Protein AF-U6DSC5-F1 (afdb_monomer_lite)

Seco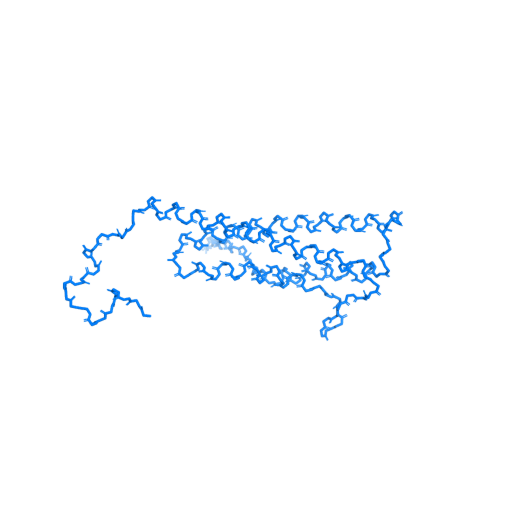ndary structure (DSSP, 8-state):
--SSS-TTS-GGG-GGGSPPSS-HHHHHHHHHHHHHHHHHHHHHHHHHHHHHHHHHHT-SSPPPB-TTS-B--SHHHHHHHHHHHHHHHHTTT-HHHHHHHHHHHHHHHHHHHHHHHHHHHHHHHHHHHT-S--TTHHHHHHHHHHHHHHHHHHS------PPP---PPPP-

pLDDT: mean 80.52, std 15.71, range [39.16, 97.0]

Sequence (172 aa):
PEMMGSLELGPEADVSQLEPLLTLENIEQLEATFVAQTQANVTQWLQRALDGEVAEWNREQKPGTDSSGFYHSPMPAIVLQILEENIRVTSLVSESLQQRVHGMALSELATFLRSFSDALIRFSRDHISGEATAPHYVPYLLATLNHQSALRYQTPRTEPLSEPVRYGPSPH

Radius of gyration: 24.61 Å; chains: 1; bounding box: 65×68×56 Å

Organism: Neovison vison (NCBI:txid452646)

Structure (mmCIF, N/CA/C/O backbone):
data_AF-U6DSC5-F1
#
_entry.id   AF-U6DSC5-F1
#
loop_
_atom_site.group_PDB
_atom_site.id
_atom_site.type_symbol
_atom_site.label_atom_id
_atom_site.label_alt_id
_atom_site.label_comp_id
_atom_site.label_asym_id
_atom_site.label_entity_id
_atom_site.label_seq_id
_atom_site.pdbx_PDB_ins_code
_atom_site.Cartn_x
_atom_site.Cartn_y
_atom_site.Cartn_z
_atom_site.occupancy
_atom_site.B_iso_or_equiv
_atom_site.auth_seq_id
_atom_site.auth_comp_id
_atom_site.auth_asym_id
_atom_site.auth_atom_id
_atom_site.pdbx_PDB_model_num
ATOM 1 N N . PRO A 1 1 ? -30.734 -8.664 12.370 1.00 48.06 1 PRO A N 1
ATOM 2 C CA . PRO A 1 1 ? -31.615 -8.563 13.555 1.00 48.06 1 PRO A CA 1
ATOM 3 C C . PRO A 1 1 ? -30.807 -8.803 14.836 1.00 48.06 1 PRO A C 1
ATOM 5 O O . PRO A 1 1 ? -30.165 -9.842 14.957 1.00 48.06 1 PRO A O 1
ATOM 8 N N . GLU A 1 2 ? -30.788 -7.835 15.751 1.00 60.31 2 GLU A N 1
ATOM 9 C CA . GLU A 1 2 ? -30.221 -8.020 17.092 1.00 60.31 2 GLU A CA 1
ATOM 10 C C . GLU A 1 2 ? -31.151 -8.921 17.916 1.00 60.31 2 GLU A C 1
ATOM 12 O O . GLU A 1 2 ? -32.338 -8.630 18.047 1.00 60.31 2 GLU A O 1
ATOM 17 N N . MET A 1 3 ? -30.633 -10.038 18.442 1.00 67.38 3 MET A N 1
ATOM 18 C CA . MET A 1 3 ? -31.452 -11.038 19.147 1.00 67.38 3 MET A CA 1
ATOM 19 C C . MET A 1 3 ? -31.963 -10.568 20.513 1.00 67.38 3 MET A C 1
ATOM 21 O O . MET A 1 3 ? -33.025 -11.018 20.916 1.00 67.38 3 MET A O 1
ATOM 25 N N . MET A 1 4 ? -31.241 -9.686 21.218 1.00 66.44 4 MET A N 1
ATOM 26 C CA . MET A 1 4 ? -31.598 -9.257 22.584 1.00 66.44 4 MET A CA 1
ATOM 27 C C . MET A 1 4 ? -32.357 -7.923 22.654 1.00 66.44 4 MET A C 1
ATOM 29 O O . MET A 1 4 ? -32.891 -7.594 23.701 1.00 66.44 4 MET A O 1
ATOM 33 N N . GLY A 1 5 ? -32.438 -7.168 21.555 1.00 60.00 5 GLY A N 1
ATOM 34 C CA . GLY A 1 5 ? -33.180 -5.899 21.468 1.00 60.00 5 GLY A CA 1
ATOM 35 C C . GLY A 1 5 ? -34.532 -6.024 20.759 1.00 60.00 5 GLY A C 1
ATOM 36 O O . GLY A 1 5 ? -35.116 -5.019 20.356 1.00 60.00 5 GLY A O 1
ATOM 37 N N . SER A 1 6 ? -35.006 -7.251 20.517 1.00 68.69 6 SER A N 1
ATOM 38 C CA . SER A 1 6 ? -36.234 -7.467 19.749 1.00 68.69 6 SER A CA 1
ATOM 39 C C . SER A 1 6 ? -37.476 -7.098 20.569 1.00 68.69 6 SER A C 1
ATOM 41 O O . SER A 1 6 ? -37.594 -7.482 21.729 1.00 68.69 6 SER A O 1
ATOM 43 N N . LEU A 1 7 ? -38.430 -6.402 19.940 1.00 62.78 7 LEU A N 1
ATOM 44 C CA . LEU A 1 7 ? -39.710 -5.988 20.542 1.00 62.78 7 LEU A CA 1
ATOM 45 C C . LEU A 1 7 ? -40.601 -7.167 20.984 1.00 62.78 7 LEU A C 1
ATOM 47 O O . LEU A 1 7 ? -41.600 -6.951 21.663 1.00 62.78 7 LEU A O 1
ATOM 51 N N . GLU A 1 8 ? -40.263 -8.396 20.583 1.00 70.38 8 GLU A N 1
ATOM 52 C CA . GLU A 1 8 ? -40.967 -9.625 20.972 1.00 70.38 8 GLU A CA 1
ATOM 53 C C . GLU A 1 8 ? -40.476 -10.203 22.309 1.00 70.38 8 GLU A C 1
ATOM 55 O O . GLU A 1 8 ? -41.078 -11.139 22.838 1.00 70.38 8 GLU A O 1
ATOM 60 N N . LEU A 1 9 ? -39.399 -9.654 22.878 1.00 65.56 9 LEU A N 1
ATOM 61 C CA . LEU A 1 9 ? -38.904 -10.053 24.189 1.00 65.56 9 LEU A CA 1
ATOM 62 C C . LEU A 1 9 ? -39.755 -9.419 25.296 1.00 65.56 9 LEU A C 1
ATOM 64 O O . LEU A 1 9 ? -40.004 -8.215 25.310 1.00 65.56 9 LEU A O 1
ATOM 68 N N . GLY A 1 10 ? -40.216 -10.252 26.230 1.00 65.62 10 GLY A N 1
ATOM 69 C CA . GLY A 1 10 ? -40.963 -9.802 27.404 1.00 65.62 10 GLY A CA 1
ATOM 70 C C . GLY A 1 10 ? -40.096 -9.001 28.391 1.00 65.62 10 GLY A C 1
ATOM 71 O O . GLY A 1 10 ? -38.870 -9.016 28.294 1.00 65.62 10 GLY A O 1
ATOM 72 N N . PRO A 1 11 ? -40.710 -8.353 29.398 1.00 64.12 11 PRO A N 1
ATOM 73 C CA . PRO A 1 11 ? -40.019 -7.493 30.371 1.00 64.12 11 PRO A CA 1
ATOM 74 C C . PRO A 1 11 ? -38.960 -8.212 31.231 1.00 64.12 11 PRO A C 1
ATOM 76 O O . PRO A 1 11 ? -38.170 -7.559 31.901 1.00 64.12 11 PRO A O 1
ATOM 79 N N . GLU A 1 12 ? -38.927 -9.547 31.215 1.00 65.44 12 GLU A N 1
ATOM 80 C CA . GLU A 1 12 ? -37.915 -10.377 31.888 1.00 65.44 12 GLU A CA 1
ATOM 81 C C . GLU A 1 12 ? -36.558 -10.391 31.160 1.00 65.44 12 GLU A C 1
ATOM 83 O O . GLU A 1 12 ? -35.547 -10.768 31.745 1.00 65.44 12 GLU A O 1
ATOM 88 N N . ALA A 1 13 ? -36.526 -9.962 29.896 1.00 60.00 13 ALA A N 1
ATOM 89 C CA . ALA A 1 13 ? -35.325 -9.817 29.076 1.00 60.00 13 ALA A CA 1
ATOM 90 C C . ALA A 1 13 ? -34.978 -8.332 28.861 1.00 60.00 13 ALA A C 1
ATOM 92 O O . ALA A 1 13 ? -34.558 -7.929 27.776 1.00 60.00 13 ALA A O 1
ATOM 93 N N . ASP A 1 14 ? -35.182 -7.506 29.893 1.00 65.31 14 ASP A N 1
ATOM 94 C CA . ASP A 1 14 ? -34.762 -6.106 29.884 1.00 65.31 14 ASP A CA 1
ATOM 95 C C . ASP A 1 14 ? -33.229 -6.013 29.850 1.00 65.31 14 ASP A C 1
ATOM 97 O O . ASP A 1 14 ? -32.534 -6.197 30.851 1.00 65.31 14 ASP A O 1
ATOM 101 N N . VAL A 1 15 ? -32.704 -5.707 28.665 1.00 62.03 15 VAL A N 1
ATOM 102 C CA . VAL A 1 15 ? -31.269 -5.573 28.381 1.00 62.03 15 VAL A CA 1
ATOM 103 C C . VAL A 1 15 ? -30.597 -4.502 29.247 1.00 62.03 15 VAL A C 1
ATOM 105 O O . VAL A 1 15 ? -29.390 -4.560 29.456 1.00 62.03 15 VAL A O 1
ATOM 108 N N . SER A 1 16 ? -31.374 -3.558 29.790 1.00 65.81 16 SER A N 1
ATOM 109 C CA . SER A 1 16 ? -30.908 -2.488 30.683 1.00 65.81 16 SER A CA 1
ATOM 110 C C . SER A 1 16 ? -30.439 -2.998 32.052 1.00 65.81 16 SER A C 1
ATOM 112 O O . SER A 1 16 ? -29.712 -2.295 32.750 1.00 65.81 16 SER A O 1
ATOM 114 N N . GLN A 1 17 ? -30.887 -4.191 32.457 1.00 66.69 17 GLN A N 1
ATOM 115 C CA . GLN A 1 17 ? -30.619 -4.804 33.767 1.00 66.69 17 GLN A CA 1
ATOM 116 C C . GLN A 1 17 ? -29.485 -5.843 33.714 1.00 66.69 17 GLN A C 1
ATOM 118 O O . GLN A 1 17 ? -29.092 -6.378 34.750 1.00 66.69 17 GLN A O 1
ATOM 123 N N . LEU A 1 18 ? -28.981 -6.167 32.519 1.00 67.31 18 LEU A N 1
ATOM 124 C CA . LEU A 1 18 ? -27.964 -7.196 32.322 1.00 67.31 18 LEU A CA 1
ATOM 125 C C . LEU A 1 18 ? -26.560 -6.594 32.402 1.00 67.31 18 LEU A C 1
ATOM 127 O O . LEU A 1 18 ? -26.266 -5.575 31.776 1.00 67.31 18 LEU A O 1
ATOM 131 N N . GLU A 1 19 ? -25.672 -7.252 33.148 1.00 68.88 19 GLU A N 1
ATOM 132 C CA . GLU A 1 19 ? -24.253 -6.902 33.134 1.00 68.88 19 GLU A CA 1
ATOM 133 C C . GLU A 1 19 ? -23.637 -7.183 31.748 1.00 68.88 19 GLU A C 1
ATOM 135 O O . GLU A 1 19 ? -24.047 -8.129 31.063 1.00 68.88 19 GLU A O 1
ATOM 140 N N . PRO A 1 20 ? -22.636 -6.390 31.318 1.00 73.44 20 PRO A N 1
ATOM 141 C CA . PRO A 1 20 ? -21.908 -6.649 30.083 1.00 73.44 20 PRO A CA 1
ATOM 142 C C . PRO A 1 20 ? -21.341 -8.075 30.047 1.00 73.44 20 PRO A C 1
ATOM 144 O O . PRO A 1 20 ? -20.745 -8.537 31.017 1.00 73.44 20 PRO A O 1
ATOM 147 N N . LEU A 1 21 ? -21.460 -8.754 28.900 1.00 78.94 21 LEU A N 1
ATOM 148 C CA . LEU A 1 21 ? -20.950 -10.126 28.723 1.00 78.94 21 LEU A CA 1
ATOM 149 C C . LEU A 1 21 ? -19.435 -10.241 28.942 1.00 78.94 21 LEU A C 1
ATOM 151 O O . LEU A 1 21 ? -18.930 -11.308 29.286 1.00 78.94 21 LEU A O 1
ATOM 155 N N . LEU A 1 22 ? -18.710 -9.151 28.696 1.00 81.06 22 LEU A N 1
ATOM 156 C CA . LEU A 1 22 ? -17.270 -9.048 28.865 1.00 81.06 22 LEU A CA 1
ATOM 157 C C . LEU A 1 22 ? -16.946 -7.806 29.690 1.00 81.06 22 LEU A C 1
ATOM 159 O O . LEU A 1 22 ? -17.589 -6.766 29.554 1.00 81.06 22 LEU A O 1
ATOM 163 N N . THR A 1 23 ? -15.905 -7.910 30.512 1.00 86.12 23 THR A N 1
ATOM 164 C CA . THR A 1 23 ? -15.319 -6.752 31.189 1.00 86.12 23 THR A CA 1
ATOM 165 C C . THR A 1 23 ? -14.694 -5.802 30.166 1.00 86.12 23 THR A C 1
ATOM 167 O O . THR A 1 23 ? -14.268 -6.223 29.088 1.00 86.12 23 THR A O 1
ATOM 170 N N . LEU A 1 24 ? -14.587 -4.518 30.519 1.00 83.06 24 LEU A N 1
ATOM 171 C CA . LEU A 1 24 ? -13.937 -3.515 29.669 1.00 83.06 24 LEU A CA 1
ATOM 172 C C . LEU A 1 24 ? -12.490 -3.905 29.319 1.00 83.06 24 LEU A C 1
ATOM 174 O O . LEU A 1 24 ? -12.090 -3.788 28.168 1.00 83.06 24 LEU A O 1
ATOM 178 N N . GLU A 1 25 ? -11.744 -4.450 30.284 1.00 87.25 25 GLU A N 1
ATOM 179 C CA . GLU A 1 25 ? -10.376 -4.950 30.081 1.00 87.25 25 GLU A CA 1
ATOM 180 C C . GLU A 1 25 ? -10.312 -6.041 28.997 1.00 87.25 25 GLU A C 1
ATOM 182 O O . GLU A 1 25 ? -9.481 -5.978 28.090 1.00 87.25 25 GLU A O 1
ATOM 187 N N . ASN A 1 26 ? -11.236 -7.009 29.033 1.00 88.25 26 ASN A N 1
ATOM 188 C CA . ASN A 1 26 ? -11.292 -8.075 28.032 1.00 88.25 26 ASN A CA 1
ATOM 189 C C . ASN A 1 26 ? -11.647 -7.531 26.640 1.00 88.25 26 ASN A C 1
ATOM 191 O O . ASN A 1 26 ? -11.126 -8.024 25.638 1.00 88.25 26 ASN A O 1
ATOM 195 N N . ILE A 1 27 ? -12.518 -6.518 26.569 1.00 87.69 27 ILE A N 1
ATOM 196 C CA . ILE A 1 27 ? -12.873 -5.843 25.314 1.00 87.69 27 ILE A CA 1
ATOM 197 C C . ILE A 1 27 ? -11.649 -5.123 24.742 1.00 87.69 27 ILE A C 1
ATOM 199 O O . ILE A 1 27 ? -11.306 -5.343 23.583 1.00 87.69 27 ILE A O 1
ATOM 203 N N . GLU A 1 28 ? -10.941 -4.328 25.546 1.00 88.81 28 GLU A N 1
ATOM 204 C CA . GLU A 1 28 ? -9.739 -3.608 25.109 1.00 88.81 28 GLU A CA 1
ATOM 205 C C . GLU A 1 28 ? -8.644 -4.558 24.607 1.00 88.81 28 GLU A C 1
ATOM 207 O O . GLU A 1 28 ? -8.008 -4.295 23.581 1.00 88.81 28 GLU A O 1
ATOM 212 N N . GLN A 1 29 ? -8.440 -5.688 25.291 1.00 91.62 29 GLN A N 1
ATOM 213 C CA . GLN A 1 29 ? -7.484 -6.708 24.866 1.00 91.62 29 GLN A CA 1
ATOM 214 C C . GLN A 1 29 ? -7.902 -7.376 23.548 1.00 91.62 29 GLN A C 1
ATOM 216 O O . GLN A 1 29 ? -7.052 -7.630 22.683 1.00 91.62 29 GLN A O 1
ATOM 221 N N . LEU A 1 30 ? -9.197 -7.654 23.370 1.00 91.19 30 LEU A N 1
ATOM 222 C CA . LEU A 1 30 ? -9.722 -8.235 22.137 1.00 91.19 30 LEU A CA 1
ATOM 223 C C . LEU A 1 30 ? -9.574 -7.260 20.963 1.00 91.19 30 LEU A C 1
ATOM 225 O O . LEU A 1 30 ? -9.094 -7.657 19.901 1.00 91.19 30 LEU A O 1
ATOM 229 N N . GLU A 1 31 ? -9.899 -5.982 21.169 1.00 90.62 31 GLU A N 1
ATOM 230 C CA . GLU A 1 31 ? -9.697 -4.922 20.178 1.00 90.62 31 GLU A CA 1
ATOM 231 C C . GLU A 1 31 ? -8.219 -4.791 19.790 1.00 90.62 31 GLU A C 1
ATOM 233 O O . GLU A 1 31 ? -7.891 -4.748 18.605 1.00 90.62 31 GLU A O 1
ATOM 238 N N . ALA A 1 32 ? -7.306 -4.779 20.766 1.00 91.62 32 ALA A N 1
ATOM 239 C CA . ALA A 1 32 ? -5.870 -4.702 20.500 1.00 91.62 32 ALA A CA 1
ATOM 240 C C . ALA A 1 32 ? -5.364 -5.910 19.694 1.00 91.62 32 ALA A C 1
ATOM 242 O O . ALA A 1 32 ? -4.602 -5.750 18.739 1.00 91.62 32 ALA A O 1
ATOM 243 N N . THR A 1 33 ? -5.821 -7.114 20.046 1.00 93.25 33 THR A N 1
ATOM 244 C CA . THR A 1 33 ? -5.462 -8.352 19.339 1.00 93.25 33 THR A CA 1
ATOM 245 C C . THR A 1 33 ? -5.975 -8.334 17.901 1.00 93.25 33 THR A C 1
ATOM 247 O O . THR A 1 33 ? -5.232 -8.658 16.971 1.00 93.25 33 THR A O 1
ATOM 250 N N . PHE A 1 34 ? -7.224 -7.903 17.709 1.00 90.94 34 PHE A N 1
ATOM 251 C CA . PHE A 1 34 ? -7.823 -7.750 16.389 1.00 90.94 34 PHE A CA 1
ATOM 252 C C . PHE A 1 34 ? -7.035 -6.758 15.527 1.00 90.94 34 PHE A C 1
ATOM 254 O O . PHE A 1 34 ? -6.707 -7.060 14.377 1.00 90.94 34 PHE A O 1
ATOM 261 N N . VAL A 1 35 ? -6.698 -5.586 16.077 1.00 93.88 35 VAL A N 1
ATOM 262 C CA . VAL A 1 35 ? -5.932 -4.555 15.361 1.00 93.88 35 VAL A CA 1
ATOM 263 C C . VAL A 1 35 ? -4.565 -5.092 14.952 1.00 93.88 35 VAL A C 1
ATOM 265 O O . VAL A 1 35 ? -4.179 -4.908 13.803 1.00 93.88 35 VAL A O 1
ATOM 268 N N . ALA A 1 36 ? -3.865 -5.809 15.834 1.00 94.38 36 ALA A N 1
ATOM 269 C CA . ALA A 1 36 ? -2.555 -6.383 15.528 1.00 94.38 36 ALA A CA 1
ATOM 270 C C . ALA A 1 36 ? -2.612 -7.429 14.398 1.00 94.38 36 ALA A C 1
ATOM 272 O O . ALA A 1 36 ? -1.773 -7.422 13.496 1.00 94.38 36 ALA A O 1
ATOM 273 N N . GLN A 1 37 ? -3.616 -8.312 14.407 1.00 93.38 37 GLN A N 1
ATOM 274 C CA . GLN A 1 37 ? -3.812 -9.288 13.327 1.00 93.38 37 GLN A CA 1
ATOM 275 C C . GLN A 1 37 ? -4.177 -8.611 12.005 1.00 93.38 37 GLN A C 1
ATOM 277 O O . GLN A 1 37 ? -3.636 -8.958 10.955 1.00 93.38 37 GLN A O 1
ATOM 282 N N . THR A 1 38 ? -5.063 -7.618 12.061 1.00 92.12 38 THR A N 1
ATOM 283 C CA . THR A 1 38 ? -5.465 -6.836 10.887 1.00 92.12 38 THR A CA 1
ATOM 284 C C . THR A 1 38 ? -4.271 -6.089 10.304 1.00 92.12 38 THR A C 1
ATOM 286 O O . THR A 1 38 ? -4.053 -6.139 9.097 1.00 92.12 38 THR A O 1
ATOM 289 N N . GLN A 1 39 ? -3.451 -5.471 11.156 1.00 94.94 39 GLN A N 1
ATOM 290 C CA . GLN A 1 39 ? -2.232 -4.779 10.753 1.00 94.94 39 GLN A CA 1
ATOM 291 C C . GLN A 1 39 ? -1.292 -5.715 9.995 1.00 94.94 39 GLN A C 1
ATOM 293 O O . GLN A 1 39 ? -0.893 -5.389 8.885 1.00 94.94 39 GLN A O 1
ATOM 298 N N . ALA A 1 40 ? -1.000 -6.904 10.534 1.00 95.94 40 ALA A N 1
ATOM 299 C CA . ALA A 1 40 ? -0.118 -7.865 9.871 1.00 95.94 40 ALA A CA 1
ATOM 300 C C . ALA A 1 40 ? -0.607 -8.240 8.457 1.00 95.94 40 ALA A C 1
ATOM 302 O O . ALA A 1 40 ? 0.194 -8.322 7.521 1.00 95.94 40 ALA A O 1
ATOM 303 N N . ASN A 1 41 ? -1.921 -8.415 8.286 1.00 94.75 41 ASN A N 1
ATOM 304 C CA . ASN A 1 41 ? -2.526 -8.689 6.983 1.00 94.75 41 ASN A CA 1
ATOM 305 C C . ASN A 1 41 ? -2.409 -7.486 6.036 1.00 94.75 41 ASN A C 1
ATOM 307 O O . ASN A 1 41 ? -1.985 -7.646 4.891 1.00 94.75 41 ASN A O 1
ATOM 311 N N . VAL A 1 42 ? -2.735 -6.281 6.519 1.00 95.44 42 VAL A N 1
ATOM 312 C CA . VAL A 1 42 ? -2.627 -5.032 5.750 1.00 95.44 42 VAL A CA 1
ATOM 313 C C . VAL A 1 42 ? -1.190 -4.806 5.292 1.00 95.44 42 VAL A C 1
ATOM 315 O O . VAL A 1 42 ? -0.970 -4.629 4.095 1.00 95.44 42 VAL A O 1
ATOM 318 N N . THR A 1 43 ? -0.205 -4.902 6.188 1.00 96.88 43 THR A N 1
ATOM 319 C CA . THR A 1 43 ? 1.218 -4.777 5.847 1.00 96.88 43 THR A CA 1
ATOM 320 C C . THR A 1 43 ? 1.603 -5.758 4.740 1.00 96.88 43 THR A C 1
ATOM 322 O O . THR A 1 43 ? 2.247 -5.377 3.761 1.00 96.88 43 THR A O 1
ATOM 325 N N . GLN A 1 44 ? 1.171 -7.020 4.844 1.00 97.00 44 GLN A N 1
ATOM 326 C CA . GLN A 1 44 ? 1.470 -8.030 3.832 1.00 97.00 44 GLN A CA 1
ATOM 327 C C . GLN A 1 44 ? 0.842 -7.697 2.471 1.00 97.00 44 GLN A C 1
ATOM 329 O O . GLN A 1 44 ? 1.495 -7.856 1.437 1.00 97.00 44 GLN A O 1
ATOM 334 N N . TRP A 1 45 ? -0.417 -7.264 2.438 1.00 96.94 45 TRP A N 1
ATOM 335 C CA . TRP A 1 45 ? -1.100 -6.926 1.188 1.00 96.94 45 TRP A CA 1
ATOM 336 C C . TRP A 1 45 ? -0.522 -5.674 0.531 1.00 96.94 45 TRP A C 1
ATOM 338 O O . TRP A 1 45 ? -0.321 -5.671 -0.683 1.00 96.94 45 TRP A O 1
ATOM 348 N N . LEU A 1 46 ? -0.182 -4.655 1.321 1.00 96.94 46 LEU A N 1
ATOM 349 C CA . LEU A 1 46 ? 0.484 -3.449 0.836 1.00 96.94 46 LEU A CA 1
ATOM 350 C C . LEU A 1 46 ? 1.873 -3.761 0.269 1.00 96.94 46 LEU A C 1
ATOM 352 O O . LEU A 1 46 ? 2.221 -3.260 -0.799 1.00 96.94 46 LEU A O 1
ATOM 356 N N . GLN A 1 47 ? 2.638 -4.642 0.919 1.00 96.88 47 GLN A N 1
ATOM 357 C CA . GLN A 1 47 ? 3.924 -5.087 0.383 1.00 96.88 47 GLN A CA 1
ATOM 358 C C . GLN A 1 47 ? 3.755 -5.800 -0.964 1.00 96.88 47 GLN A C 1
ATOM 360 O O . GLN A 1 47 ? 4.458 -5.479 -1.916 1.00 96.88 47 GLN A O 1
ATOM 365 N N . ARG A 1 48 ? 2.773 -6.702 -1.091 1.00 97.00 48 ARG A N 1
ATOM 366 C CA . ARG A 1 48 ? 2.490 -7.380 -2.369 1.00 97.00 48 ARG A CA 1
ATOM 367 C C . ARG A 1 48 ? 2.066 -6.406 -3.470 1.00 97.00 48 ARG A C 1
ATOM 369 O O . ARG A 1 48 ? 2.432 -6.611 -4.624 1.00 97.00 48 ARG A O 1
ATOM 376 N N . ALA A 1 49 ? 1.304 -5.366 -3.131 1.00 95.38 49 ALA A N 1
ATOM 377 C CA . ALA A 1 49 ? 0.938 -4.318 -4.080 1.00 95.38 49 ALA A CA 1
ATOM 378 C C . ALA A 1 49 ? 2.177 -3.550 -4.573 1.00 95.38 49 ALA A C 1
ATOM 380 O O . ALA A 1 49 ? 2.296 -3.295 -5.770 1.00 95.38 49 ALA A O 1
ATOM 381 N N . LEU A 1 50 ? 3.121 -3.240 -3.673 1.00 95.75 50 LEU A N 1
ATOM 382 C CA . LEU A 1 50 ? 4.393 -2.612 -4.037 1.00 95.75 50 LEU A CA 1
ATOM 383 C C . LEU A 1 50 ? 5.258 -3.529 -4.910 1.00 95.75 50 LEU A C 1
ATOM 385 O O . LEU A 1 50 ? 5.770 -3.084 -5.931 1.00 95.75 50 LEU A O 1
ATOM 389 N N . ASP A 1 51 ? 5.398 -4.800 -4.538 1.00 95.50 51 ASP A N 1
ATOM 390 C CA . ASP A 1 51 ? 6.191 -5.771 -5.301 1.00 95.50 51 ASP A CA 1
ATOM 391 C C . ASP A 1 51 ? 5.631 -5.951 -6.720 1.00 95.50 51 ASP A C 1
ATOM 393 O O . ASP A 1 51 ? 6.387 -6.010 -7.691 1.00 95.50 51 ASP A O 1
ATOM 397 N N . GLY A 1 52 ? 4.299 -5.985 -6.845 1.00 93.50 52 GLY A N 1
ATOM 398 C CA . GLY A 1 52 ? 3.612 -6.009 -8.133 1.00 93.50 52 GLY A CA 1
ATOM 399 C C . GLY A 1 52 ? 3.935 -4.781 -8.981 1.00 93.50 52 GLY A C 1
ATOM 400 O O . GLY A 1 52 ? 4.315 -4.928 -10.138 1.00 93.50 52 GLY A O 1
ATOM 401 N N . GLU A 1 53 ? 3.861 -3.585 -8.396 1.00 92.88 53 GLU A N 1
ATOM 402 C CA . GLU A 1 53 ? 4.190 -2.329 -9.079 1.00 92.88 53 GLU A CA 1
ATOM 403 C C . GLU A 1 53 ? 5.655 -2.293 -9.552 1.00 92.88 53 GLU A C 1
ATOM 405 O O . GLU A 1 53 ? 5.929 -1.970 -10.706 1.00 92.88 53 GLU A O 1
ATOM 410 N N . VAL A 1 54 ? 6.603 -2.701 -8.705 1.00 92.81 54 VAL A N 1
ATOM 411 C CA . VAL A 1 54 ? 8.033 -2.765 -9.063 1.00 92.81 54 VAL A CA 1
ATOM 412 C C . VAL A 1 54 ? 8.282 -3.758 -10.205 1.00 92.81 54 VAL A C 1
ATOM 414 O O . VAL A 1 54 ? 9.117 -3.511 -11.082 1.00 92.81 54 VAL A O 1
ATOM 417 N N . ALA A 1 55 ? 7.554 -4.876 -10.226 1.00 91.88 55 ALA A N 1
ATOM 418 C CA . ALA A 1 55 ? 7.637 -5.845 -11.312 1.00 91.88 55 ALA A CA 1
ATOM 419 C C . ALA A 1 55 ? 7.102 -5.284 -12.643 1.00 91.88 55 ALA A C 1
ATOM 421 O O . ALA A 1 55 ? 7.615 -5.655 -13.701 1.00 91.88 55 ALA A O 1
ATOM 422 N N . GLU A 1 56 ? 6.113 -4.383 -12.615 1.00 90.69 56 GLU A N 1
ATOM 423 C CA . GLU A 1 56 ? 5.618 -3.707 -13.822 1.00 90.69 56 GLU A CA 1
ATOM 424 C C . GLU A 1 56 ? 6.688 -2.815 -14.457 1.00 90.69 56 GLU A C 1
ATOM 426 O O . GLU A 1 56 ? 6.839 -2.826 -15.675 1.00 90.69 56 GLU A O 1
ATOM 431 N N . TRP A 1 57 ? 7.469 -2.079 -13.662 1.00 91.00 57 TRP A N 1
ATOM 432 C CA . TRP A 1 57 ? 8.416 -1.075 -14.172 1.00 91.00 57 TRP A CA 1
ATOM 433 C C . TRP A 1 57 ? 9.506 -1.627 -15.103 1.00 91.00 57 TRP A C 1
ATOM 435 O O . TRP A 1 57 ? 10.086 -0.882 -15.895 1.00 91.00 57 TRP A O 1
ATOM 445 N N . ASN A 1 58 ? 9.775 -2.931 -15.020 1.00 84.25 58 ASN A N 1
ATOM 446 C CA . ASN A 1 58 ? 10.773 -3.629 -15.831 1.00 84.25 58 ASN A CA 1
ATOM 447 C C . ASN A 1 58 ? 10.170 -4.353 -17.046 1.00 84.25 58 ASN A C 1
ATOM 449 O O . ASN A 1 58 ? 10.875 -5.078 -17.747 1.00 84.25 58 ASN A O 1
ATOM 453 N N . ARG A 1 59 ? 8.868 -4.198 -17.310 1.00 87.88 59 ARG A N 1
ATOM 454 C CA . ARG A 1 59 ? 8.227 -4.839 -18.460 1.00 87.88 59 ARG A CA 1
ATOM 455 C C . ARG A 1 59 ? 8.551 -4.128 -19.767 1.00 87.88 59 ARG A C 1
ATOM 457 O O . ARG A 1 59 ? 8.695 -2.912 -19.844 1.00 87.88 59 ARG A O 1
ATOM 464 N N . GLU A 1 60 ? 8.555 -4.918 -20.835 1.00 86.00 60 GLU A N 1
ATOM 465 C CA . GLU A 1 60 ? 8.654 -4.436 -22.217 1.00 86.00 60 GLU A CA 1
ATOM 466 C C . GLU A 1 60 ? 7.373 -3.765 -22.726 1.00 86.00 60 GLU A C 1
ATOM 468 O O . GLU A 1 60 ? 7.345 -3.251 -23.837 1.00 86.00 60 GLU A O 1
ATOM 473 N N . GLN A 1 61 ? 6.288 -3.798 -21.952 1.00 88.12 61 GLN A N 1
ATOM 474 C CA . GLN A 1 61 ? 5.032 -3.145 -22.306 1.00 88.12 61 GLN A CA 1
ATOM 475 C C . GLN A 1 61 ? 4.938 -1.779 -21.634 1.00 88.12 61 GLN A C 1
ATOM 477 O O . GLN A 1 61 ? 5.453 -1.569 -20.541 1.00 88.12 61 GLN A O 1
ATOM 482 N N . LYS A 1 62 ? 4.276 -0.829 -22.296 1.00 87.88 62 LYS A N 1
ATOM 483 C CA . LYS A 1 62 ? 3.979 0.472 -21.691 1.00 87.88 62 LYS A CA 1
ATOM 484 C C . LYS A 1 62 ? 2.926 0.316 -20.583 1.00 87.88 62 LYS A C 1
ATOM 486 O O . LYS A 1 62 ? 2.067 -0.561 -20.703 1.00 87.88 62 LYS A O 1
ATOM 491 N N . PRO A 1 63 ? 2.926 1.200 -19.570 1.00 90.00 63 PRO A N 1
ATOM 492 C CA . PRO A 1 63 ? 1.841 1.261 -18.601 1.00 90.00 63 PRO A CA 1
ATOM 493 C C . PRO A 1 63 ? 0.503 1.558 -19.285 1.00 90.00 63 PRO A C 1
ATOM 495 O O . PRO A 1 63 ? 0.449 2.179 -20.352 1.00 90.00 63 PRO A O 1
ATOM 498 N N . GLY A 1 64 ? -0.582 1.127 -18.641 1.00 87.00 64 GLY A N 1
ATOM 499 C CA . GLY A 1 64 ? -1.938 1.414 -19.095 1.00 87.00 64 GLY A CA 1
ATOM 500 C C . GLY A 1 64 ? -2.224 2.915 -19.120 1.00 87.00 64 GLY A C 1
ATOM 501 O O . GLY A 1 64 ? -1.646 3.689 -18.356 1.00 87.00 64 GLY A O 1
ATOM 502 N N . THR A 1 65 ? -3.135 3.335 -19.996 1.00 89.00 65 THR A N 1
ATOM 503 C CA . THR A 1 65 ? -3.622 4.719 -20.065 1.00 89.00 65 THR A CA 1
ATOM 504 C C . THR A 1 65 ? -5.079 4.802 -19.639 1.00 89.00 65 THR A C 1
ATOM 506 O O . THR A 1 65 ? -5.848 3.878 -19.898 1.00 89.00 65 THR A O 1
ATOM 509 N N . ASP A 1 66 ? -5.460 5.890 -18.978 1.00 84.00 66 ASP A N 1
ATOM 510 C CA . ASP A 1 66 ? -6.858 6.159 -18.642 1.00 84.00 66 ASP A CA 1
ATOM 511 C C . ASP A 1 66 ? -7.665 6.627 -19.873 1.00 84.00 66 ASP A C 1
ATOM 513 O O . ASP A 1 66 ? -7.146 6.719 -20.990 1.00 84.00 66 ASP A O 1
ATOM 517 N N . SER A 1 67 ? -8.949 6.944 -19.676 1.00 83.88 67 SER A N 1
ATOM 518 C CA . SER A 1 67 ? -9.838 7.446 -20.738 1.00 83.88 67 SER A CA 1
ATOM 519 C C . SER A 1 67 ? -9.381 8.769 -21.363 1.00 83.88 67 SER A C 1
ATOM 521 O O . SER A 1 67 ? -9.848 9.129 -22.441 1.00 83.88 67 SER A O 1
ATOM 523 N N . SER A 1 68 ? -8.489 9.492 -20.688 1.00 84.88 68 SER A N 1
ATOM 524 C CA . SER A 1 68 ? -7.921 10.768 -21.124 1.00 84.88 68 SER A CA 1
ATOM 525 C C . SER A 1 68 ? -6.527 10.599 -21.746 1.00 84.88 68 SER A C 1
ATOM 527 O O . SER A 1 68 ? -5.926 11.581 -22.179 1.00 84.88 68 SER A O 1
ATOM 529 N N . GLY A 1 69 ? -6.011 9.367 -21.819 1.00 85.56 69 GLY A N 1
ATOM 530 C CA . GLY A 1 69 ? -4.708 9.043 -22.394 1.00 85.56 69 GLY A CA 1
ATOM 531 C C . GLY A 1 69 ? -3.520 9.228 -21.444 1.00 85.56 69 GLY A C 1
ATOM 532 O O . GLY A 1 69 ? -2.378 9.135 -21.894 1.00 85.56 69 GLY A O 1
ATOM 533 N N . PHE A 1 70 ? -3.742 9.472 -20.148 1.00 86.31 70 PHE A N 1
ATOM 534 C CA . PHE A 1 70 ? -2.658 9.579 -19.170 1.00 86.31 70 PHE A CA 1
ATOM 535 C C . PHE A 1 70 ? -2.217 8.201 -18.694 1.00 86.31 70 PHE A C 1
ATOM 537 O O . PHE A 1 70 ? -3.048 7.359 -18.350 1.00 86.31 70 PHE A O 1
ATOM 544 N N . TYR A 1 71 ? -0.903 7.976 -18.629 1.00 89.62 71 TYR A N 1
ATOM 545 C CA . TYR A 1 71 ? -0.364 6.762 -18.023 1.00 89.62 71 TYR A CA 1
ATOM 546 C C . TYR A 1 71 ? -0.787 6.670 -16.557 1.00 89.62 71 TYR A C 1
ATOM 548 O O . TYR A 1 71 ? -0.673 7.650 -15.817 1.00 89.62 71 TYR A O 1
ATOM 556 N N . HIS A 1 72 ? -1.249 5.497 -16.141 1.00 86.38 72 HIS A N 1
ATOM 557 C CA . HIS A 1 72 ? -1.664 5.235 -14.772 1.00 86.38 72 HIS A CA 1
ATOM 558 C C . HIS A 1 72 ? -1.186 3.858 -14.318 1.00 86.38 72 HIS A C 1
ATOM 560 O O . HIS A 1 72 ? -0.985 2.945 -15.120 1.00 86.38 72 HIS A O 1
ATOM 566 N N . SER A 1 73 ? -1.017 3.729 -13.007 1.00 87.62 73 SER A N 1
ATOM 567 C CA . SER A 1 73 ? -0.839 2.447 -12.335 1.00 87.62 73 SER A CA 1
ATOM 568 C C . SER A 1 73 ? -2.137 2.079 -11.599 1.00 87.62 73 SER A C 1
ATOM 570 O O . SER A 1 73 ? -2.817 2.981 -11.098 1.00 87.62 73 SER A O 1
ATOM 572 N N . PRO A 1 74 ? -2.493 0.783 -11.505 1.00 86.69 74 PRO A N 1
ATOM 573 C CA . PRO A 1 74 ? -3.605 0.316 -10.679 1.00 86.69 74 PRO A CA 1
ATOM 574 C C . PRO A 1 74 ? -3.271 0.271 -9.177 1.00 86.69 74 PRO A C 1
ATOM 576 O O . PRO A 1 74 ? -4.189 0.257 -8.355 1.00 86.69 74 PRO A O 1
ATOM 579 N N . MET A 1 75 ? -1.985 0.277 -8.799 1.00 90.94 75 MET A N 1
ATOM 580 C CA . MET A 1 75 ? -1.517 0.210 -7.406 1.00 90.94 75 MET A CA 1
ATOM 581 C C . MET A 1 75 ? -2.241 1.174 -6.448 1.00 90.94 75 MET A C 1
ATOM 583 O O . MET A 1 75 ? -2.629 0.732 -5.367 1.00 90.94 75 MET A O 1
ATOM 587 N N . PRO A 1 76 ? -2.508 2.446 -6.802 1.00 87.19 76 PRO A N 1
ATOM 588 C CA . PRO A 1 76 ? -3.121 3.401 -5.882 1.00 87.19 76 PRO A CA 1
ATOM 589 C C . PRO A 1 76 ? -4.535 2.995 -5.477 1.00 87.19 76 PRO A C 1
ATOM 591 O O . PRO A 1 76 ? -4.898 3.081 -4.307 1.00 87.19 76 PRO A O 1
ATOM 594 N N . ALA A 1 77 ? -5.319 2.519 -6.447 1.00 87.19 77 ALA A N 1
ATOM 595 C CA . ALA A 1 77 ? -6.670 2.037 -6.204 1.00 87.19 77 ALA A CA 1
ATOM 596 C C . ALA A 1 77 ? -6.646 0.775 -5.333 1.00 87.19 77 ALA A C 1
ATOM 598 O O . ALA A 1 77 ? -7.433 0.667 -4.400 1.00 87.19 77 ALA A O 1
ATOM 599 N N . ILE A 1 78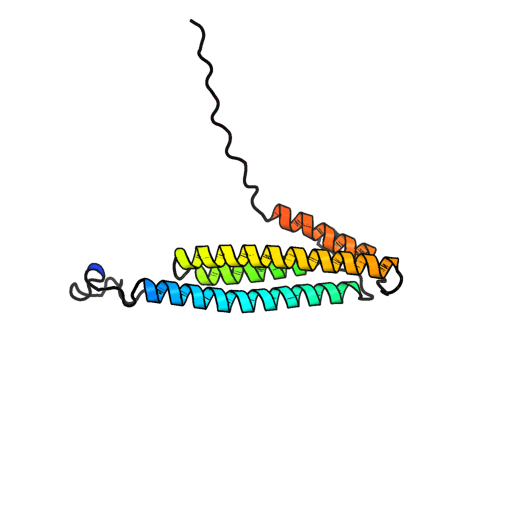 ? -5.697 -0.134 -5.584 1.00 91.12 78 ILE A N 1
ATOM 600 C CA . ILE A 1 78 ? -5.512 -1.357 -4.790 1.00 91.12 78 ILE A CA 1
ATOM 601 C C . ILE A 1 78 ? -5.173 -1.016 -3.331 1.00 91.12 78 ILE A C 1
ATOM 603 O O . ILE A 1 78 ? -5.782 -1.565 -2.417 1.00 91.12 78 ILE A O 1
ATOM 607 N N . VAL A 1 79 ? -4.232 -0.094 -3.100 1.00 92.25 79 VAL A N 1
ATOM 608 C CA . VAL A 1 79 ? -3.828 0.344 -1.752 1.00 92.25 79 VAL A CA 1
ATOM 609 C C . VAL A 1 79 ? -5.003 0.958 -0.998 1.00 92.25 79 VAL A C 1
ATOM 611 O O . VAL A 1 79 ? -5.264 0.574 0.141 1.00 92.25 79 VAL A O 1
ATOM 614 N N . LEU A 1 80 ? -5.739 1.877 -1.629 1.00 89.94 80 LEU A N 1
ATOM 615 C CA . LEU A 1 80 ? -6.905 2.501 -1.003 1.00 89.94 80 LEU A CA 1
ATOM 616 C C . LEU A 1 80 ? -8.002 1.480 -0.701 1.00 89.94 80 LEU A C 1
ATOM 618 O O . LEU A 1 80 ? -8.551 1.502 0.395 1.00 89.94 80 LEU A O 1
ATOM 622 N N . GLN A 1 81 ? -8.255 0.544 -1.617 1.00 91.81 81 GLN A N 1
ATOM 623 C CA . GLN A 1 81 ? -9.239 -0.517 -1.421 1.00 91.81 81 GLN A CA 1
ATOM 624 C C . GLN A 1 81 ? -8.874 -1.436 -0.246 1.00 91.81 81 GLN A C 1
ATOM 626 O O . GLN A 1 81 ? -9.750 -1.793 0.541 1.00 91.81 81 GLN A O 1
ATOM 631 N N . ILE A 1 82 ? -7.593 -1.803 -0.097 1.00 92.44 82 ILE A N 1
ATOM 632 C CA . ILE A 1 82 ? -7.121 -2.579 1.060 1.00 92.44 82 ILE A CA 1
ATOM 633 C C . ILE A 1 82 ? -7.456 -1.829 2.353 1.00 92.44 82 ILE A C 1
ATOM 635 O O . ILE A 1 82 ? -8.029 -2.411 3.269 1.00 92.44 82 ILE A O 1
ATOM 639 N N . LEU A 1 83 ? -7.124 -0.542 2.441 1.00 91.31 83 LEU A N 1
ATOM 640 C CA . LEU A 1 83 ? -7.341 0.234 3.663 1.00 91.31 83 LEU A CA 1
ATOM 641 C C . LEU A 1 83 ? -8.833 0.446 3.956 1.00 91.31 83 LEU A C 1
ATOM 643 O O . LEU A 1 83 ? -9.263 0.256 5.094 1.00 91.31 83 LEU A O 1
ATOM 647 N N . GLU A 1 84 ? -9.624 0.790 2.939 1.00 88.69 84 GLU A N 1
ATOM 648 C CA . GLU A 1 84 ? -11.061 1.046 3.063 1.00 88.69 84 GLU A CA 1
ATOM 649 C C . GLU A 1 84 ? -11.822 -0.186 3.561 1.00 88.69 84 GLU A C 1
ATOM 651 O O . GLU A 1 84 ? -12.626 -0.074 4.486 1.00 88.69 84 GLU A O 1
ATOM 656 N N . GLU A 1 85 ? -11.534 -1.374 3.021 1.00 88.31 85 GLU A N 1
ATOM 657 C CA . GLU A 1 85 ? -12.236 -2.591 3.438 1.00 88.31 85 GLU A CA 1
ATOM 658 C C . GLU A 1 85 ? -11.932 -2.951 4.899 1.00 88.31 85 GLU A C 1
ATOM 660 O O . GLU A 1 85 ? -12.840 -3.306 5.652 1.00 88.31 85 GLU A O 1
ATOM 665 N N . ASN A 1 86 ? -10.680 -2.789 5.340 1.00 84.75 86 ASN A N 1
ATOM 666 C CA . ASN A 1 86 ? -10.308 -3.071 6.730 1.00 84.75 86 ASN A CA 1
ATOM 667 C C . ASN A 1 86 ? -10.926 -2.063 7.709 1.00 84.75 86 ASN A C 1
ATOM 669 O O . ASN A 1 86 ? -11.309 -2.441 8.814 1.00 84.75 86 ASN A O 1
ATOM 673 N N . ILE A 1 87 ? -11.100 -0.806 7.296 1.00 83.25 87 ILE A N 1
ATOM 674 C CA . ILE A 1 87 ? -11.848 0.193 8.068 1.00 83.25 87 ILE A CA 1
ATOM 675 C C . ILE A 1 87 ? -13.337 -0.184 8.132 1.00 83.25 87 ILE A C 1
ATOM 677 O O . ILE A 1 87 ? -13.913 -0.243 9.222 1.00 83.25 87 ILE A O 1
ATOM 681 N N . ARG A 1 88 ? -13.961 -0.500 6.990 1.00 82.56 88 ARG A N 1
ATOM 682 C CA . ARG A 1 88 ? -15.399 -0.800 6.873 1.00 82.56 88 ARG A CA 1
ATOM 683 C C . ARG A 1 88 ? -15.832 -2.010 7.702 1.00 82.56 88 ARG A C 1
ATOM 685 O O . ARG A 1 88 ? -16.916 -2.004 8.279 1.00 82.56 88 ARG A O 1
ATOM 692 N N . VAL A 1 89 ? -14.998 -3.048 7.789 1.00 75.62 89 VAL A N 1
ATOM 693 C CA . VAL A 1 89 ? -15.282 -4.233 8.622 1.00 75.62 89 VAL A CA 1
ATOM 694 C C . VAL A 1 89 ? -15.420 -3.864 10.107 1.00 75.62 89 VAL A C 1
ATOM 696 O O . VAL A 1 89 ? -16.132 -4.537 10.849 1.00 75.62 89 VAL A O 1
ATOM 699 N N . THR A 1 90 ? -14.798 -2.767 10.541 1.00 72.56 90 THR A N 1
ATOM 700 C CA . THR A 1 90 ? -14.676 -2.410 11.964 1.00 72.56 90 THR A CA 1
ATOM 701 C C . THR A 1 90 ? -15.665 -1.346 12.420 1.00 72.56 90 THR A C 1
ATOM 703 O O . THR A 1 90 ? -16.015 -1.317 13.599 1.00 72.56 90 THR A O 1
ATOM 706 N N . SER A 1 91 ? -16.234 -0.570 11.488 1.00 67.19 91 SER A N 1
ATOM 707 C CA . SER A 1 91 ? -17.329 0.376 11.766 1.00 67.19 91 SER A CA 1
ATOM 708 C C . SER A 1 91 ? -18.632 -0.301 12.215 1.00 67.19 91 SER A C 1
ATOM 710 O O . SER A 1 91 ? -19.596 0.377 12.550 1.00 67.19 91 SER A O 1
ATOM 712 N N . LEU A 1 92 ? -18.687 -1.636 12.185 1.00 69.44 92 LEU A N 1
ATOM 713 C CA . LEU A 1 92 ? -19.848 -2.442 12.568 1.00 69.44 92 LEU A CA 1
ATOM 714 C C . LEU A 1 92 ? -19.770 -2.990 14.005 1.00 69.44 92 LEU A C 1
ATOM 716 O O . LEU A 1 92 ? -20.720 -3.636 14.437 1.00 69.44 92 LEU A O 1
ATOM 720 N N . VAL A 1 93 ? -18.655 -2.783 14.721 1.00 77.50 93 VAL A N 1
ATOM 721 C CA . VAL A 1 93 ? -18.386 -3.447 16.014 1.00 77.50 93 VAL A CA 1
ATOM 722 C C . VAL A 1 93 ? -18.401 -2.466 17.187 1.00 77.50 93 VAL A C 1
ATOM 724 O O . VAL A 1 93 ? -19.200 -2.625 18.105 1.00 77.50 93 VAL A O 1
ATOM 727 N N . SER A 1 94 ? -17.529 -1.456 17.178 1.00 82.50 94 SER A N 1
ATOM 728 C CA . SER A 1 94 ? -17.462 -0.419 18.216 1.00 82.50 94 SER A CA 1
ATOM 729 C C . SER A 1 94 ? -16.759 0.830 17.678 1.00 82.50 94 SER A C 1
ATOM 731 O O . SER A 1 94 ? -15.912 0.750 16.784 1.00 82.50 94 SER A O 1
ATOM 733 N N . GLU A 1 95 ? -17.083 1.998 18.237 1.00 85.19 95 GLU A N 1
ATOM 734 C CA . GLU A 1 95 ? -16.413 3.258 17.882 1.00 85.19 95 GLU A CA 1
ATOM 735 C C . GLU A 1 95 ? -14.921 3.235 18.267 1.00 85.19 95 GLU A C 1
ATOM 737 O O . GLU A 1 95 ? -14.067 3.694 17.506 1.00 85.19 95 GLU A O 1
ATOM 742 N N . SER A 1 96 ? -14.586 2.637 19.415 1.00 86.69 96 SER A N 1
ATOM 743 C CA . SER A 1 96 ? -13.207 2.457 19.888 1.00 86.69 96 SER A CA 1
ATOM 744 C C . SER A 1 96 ? -12.368 1.625 18.920 1.00 86.69 96 SER A C 1
ATOM 746 O O . SER A 1 96 ? -11.258 2.031 18.557 1.00 86.69 96 SER A O 1
ATOM 748 N N . LEU A 1 97 ? -12.900 0.496 18.443 1.00 87.00 97 LEU A N 1
ATOM 749 C CA . LEU A 1 97 ? -12.211 -0.345 17.471 1.00 87.00 97 LEU A CA 1
ATOM 750 C C . LEU A 1 97 ? -12.037 0.384 16.139 1.00 87.00 97 LEU A C 1
ATOM 752 O O . LEU A 1 97 ? -10.942 0.368 15.574 1.00 87.00 97 LEU A O 1
ATOM 756 N N . GLN A 1 98 ? -13.080 1.073 15.671 1.00 87.25 98 GLN A N 1
ATOM 757 C CA . GLN A 1 98 ? -13.025 1.866 14.447 1.00 87.25 98 GLN A CA 1
ATOM 758 C C . GLN A 1 98 ? -11.901 2.917 14.506 1.00 87.25 98 GLN A C 1
ATOM 760 O O . GLN A 1 98 ? -11.101 3.012 13.573 1.00 87.25 98 GLN A O 1
ATOM 765 N N . GLN A 1 99 ? -11.779 3.673 15.604 1.00 88.94 99 GLN A N 1
ATOM 766 C CA . GLN A 1 99 ? -10.710 4.669 15.768 1.00 88.94 99 GLN A CA 1
ATOM 767 C C . GLN A 1 99 ? -9.311 4.034 15.741 1.00 88.94 99 GLN A C 1
ATOM 769 O O . GLN A 1 99 ? -8.412 4.540 15.060 1.00 88.94 99 GLN A O 1
ATOM 774 N N . ARG A 1 100 ? -9.118 2.903 16.434 1.00 91.44 100 ARG A N 1
ATOM 775 C CA . ARG A 1 100 ? -7.835 2.176 16.443 1.00 91.44 100 ARG A CA 1
ATOM 776 C C . ARG A 1 100 ? -7.452 1.687 15.044 1.00 91.44 100 ARG A C 1
ATOM 778 O O . ARG A 1 100 ? -6.297 1.819 14.641 1.00 91.44 100 ARG A O 1
ATOM 785 N N . VAL A 1 101 ? -8.415 1.164 14.288 1.00 91.12 101 VAL A N 1
ATOM 786 C CA . VAL A 1 101 ? -8.197 0.633 12.934 1.00 91.12 101 VAL A CA 1
ATOM 787 C C . VAL A 1 101 ? -7.912 1.757 11.942 1.00 91.12 101 VAL A C 1
ATOM 789 O O . VAL A 1 101 ? -7.004 1.621 11.126 1.00 91.12 101 VAL A O 1
ATOM 792 N N . HIS A 1 102 ? -8.594 2.901 12.055 1.00 90.12 102 HIS A N 1
ATOM 793 C CA . HIS A 1 102 ? -8.256 4.100 11.283 1.00 90.12 102 HIS A CA 1
ATOM 794 C C . HIS A 1 102 ? -6.821 4.576 11.544 1.00 90.12 102 HIS A C 1
ATOM 796 O O . HIS A 1 102 ? -6.087 4.865 10.597 1.00 90.12 102 HIS A O 1
ATOM 802 N N . GLY A 1 103 ? -6.404 4.641 12.813 1.00 91.81 103 GLY A N 1
ATOM 803 C CA . GLY A 1 103 ? -5.037 5.019 13.179 1.00 91.81 103 GLY A CA 1
ATOM 804 C C . GLY A 1 103 ? -3.989 4.046 12.625 1.00 91.81 103 GLY A C 1
ATOM 805 O O . GLY A 1 103 ? -2.953 4.470 12.101 1.00 91.81 103 GLY A O 1
ATOM 806 N N . MET A 1 104 ? -4.284 2.745 12.676 1.00 94.25 104 MET A N 1
ATOM 807 C CA . MET A 1 104 ? -3.454 1.699 12.077 1.00 94.25 104 MET A CA 1
ATOM 808 C C . MET A 1 104 ? -3.362 1.864 10.554 1.00 94.25 104 MET A C 1
ATOM 810 O O . MET A 1 104 ? -2.257 1.933 10.021 1.00 94.25 104 MET A O 1
ATOM 814 N N . ALA A 1 105 ? -4.490 2.040 9.862 1.00 92.38 105 ALA A N 1
ATOM 815 C CA . ALA A 1 105 ? -4.536 2.208 8.411 1.00 92.38 105 ALA A CA 1
ATOM 816 C C . ALA A 1 105 ? -3.716 3.421 7.930 1.00 92.38 105 ALA A C 1
ATOM 818 O O . ALA A 1 105 ? -2.978 3.318 6.950 1.00 92.38 105 ALA A O 1
ATOM 819 N N . LEU A 1 106 ? -3.783 4.555 8.642 1.00 92.44 106 LEU A N 1
ATOM 820 C CA . LEU A 1 106 ? -2.951 5.729 8.345 1.00 92.44 106 LEU A CA 1
ATOM 821 C C . LEU A 1 106 ? -1.453 5.442 8.523 1.00 92.44 106 LEU A C 1
ATOM 823 O O . LEU A 1 106 ? -0.634 5.884 7.715 1.00 92.44 106 LEU A O 1
ATOM 827 N N . SER A 1 107 ? -1.095 4.710 9.579 1.00 95.25 107 SER A N 1
ATOM 828 C CA . SER A 1 107 ? 0.296 4.351 9.878 1.00 95.25 107 SER A CA 1
ATOM 829 C C . SER A 1 107 ? 0.876 3.402 8.823 1.00 95.25 107 SER A C 1
ATOM 831 O O . SER A 1 107 ? 2.006 3.594 8.362 1.00 95.25 107 SER A O 1
ATOM 833 N N . GLU A 1 108 ? 0.085 2.425 8.379 1.00 95.19 108 GLU A N 1
ATOM 834 C CA . GLU A 1 108 ? 0.450 1.508 7.297 1.00 95.19 108 GLU A CA 1
ATOM 835 C C . GLU A 1 108 ? 0.560 2.236 5.951 1.00 95.19 108 GLU A C 1
ATOM 837 O O . GLU A 1 108 ? 1.538 2.040 5.229 1.00 95.19 108 GLU A O 1
ATOM 842 N N . LEU A 1 109 ? -0.357 3.162 5.642 1.00 94.25 109 LEU A N 1
ATOM 843 C CA . LEU A 1 109 ? -0.263 3.999 4.442 1.00 94.25 109 LEU A CA 1
ATOM 844 C C . LEU A 1 109 ? 1.019 4.844 4.435 1.00 94.25 109 LEU A C 1
ATOM 846 O O . LEU A 1 109 ? 1.720 4.904 3.425 1.00 94.25 109 LEU A O 1
ATOM 850 N N . ALA A 1 110 ? 1.362 5.479 5.558 1.00 93.06 110 ALA A N 1
ATOM 851 C CA . ALA A 1 110 ? 2.587 6.268 5.673 1.00 93.06 110 ALA A CA 1
ATOM 852 C C . ALA A 1 110 ? 3.851 5.409 5.487 1.00 93.06 110 ALA A C 1
ATOM 854 O O . ALA A 1 110 ? 4.827 5.849 4.872 1.00 93.06 110 ALA A O 1
ATOM 855 N N . THR A 1 111 ? 3.835 4.180 6.004 1.00 96.06 111 THR A N 1
ATOM 856 C CA . THR A 1 111 ? 4.920 3.205 5.825 1.00 96.06 111 THR A CA 1
ATOM 857 C C . THR A 1 111 ? 5.037 2.777 4.367 1.00 96.06 111 THR A C 1
ATOM 859 O O . THR A 1 111 ? 6.129 2.826 3.800 1.00 96.06 111 THR A O 1
ATOM 862 N N . PHE A 1 112 ? 3.912 2.457 3.730 1.00 95.19 112 PHE A N 1
ATOM 863 C CA . PHE A 1 112 ? 3.848 2.114 2.316 1.00 95.19 112 PHE A CA 1
ATOM 864 C C . PHE A 1 112 ? 4.407 3.229 1.423 1.00 95.19 112 PHE A C 1
ATOM 866 O O . PHE A 1 112 ? 5.272 2.967 0.591 1.00 95.19 112 PHE A O 1
ATOM 873 N N . LEU A 1 113 ? 3.982 4.482 1.624 1.00 92.88 113 LEU A N 1
ATOM 874 C CA . LEU A 1 113 ? 4.435 5.625 0.819 1.00 92.88 113 LEU A CA 1
ATOM 875 C C . LEU A 1 113 ? 5.952 5.847 0.912 1.00 92.88 113 LEU A C 1
ATOM 877 O O . LEU A 1 113 ? 6.587 6.236 -0.074 1.00 92.88 113 LEU A O 1
ATOM 881 N N . ARG A 1 114 ? 6.547 5.573 2.079 1.00 95.25 114 ARG A N 1
ATOM 882 C CA . ARG A 1 114 ? 8.001 5.620 2.276 1.00 95.25 114 ARG A CA 1
ATOM 883 C C . ARG A 1 114 ? 8.704 4.520 1.486 1.00 95.25 114 ARG A C 1
ATOM 885 O O . ARG A 1 114 ? 9.589 4.828 0.696 1.00 95.25 114 ARG A O 1
ATOM 892 N N . SER A 1 115 ? 8.260 3.271 1.630 1.00 96.31 115 SER A N 1
ATOM 893 C CA . SER A 1 115 ? 8.820 2.135 0.886 1.00 96.31 115 SER A CA 1
ATOM 894 C C . SER A 1 115 ? 8.674 2.306 -0.626 1.00 96.31 115 SER A C 1
ATOM 896 O O . SER A 1 115 ? 9.603 2.009 -1.377 1.00 96.31 115 SER A O 1
ATOM 898 N N . PHE A 1 116 ? 7.535 2.837 -1.074 1.00 93.62 116 PHE A N 1
ATOM 899 C CA . PHE A 1 116 ? 7.288 3.177 -2.471 1.00 93.62 116 PHE A CA 1
ATOM 900 C C . PHE A 1 116 ? 8.257 4.251 -2.978 1.00 93.62 116 PHE A C 1
ATOM 902 O O . PHE A 1 116 ? 8.862 4.083 -4.035 1.00 93.62 116 PHE A O 1
ATOM 909 N N . SER A 1 117 ? 8.466 5.321 -2.205 1.00 92.94 117 SER A N 1
ATOM 910 C CA . SER A 1 117 ? 9.436 6.370 -2.549 1.00 92.94 117 SER A CA 1
ATOM 911 C C . SER A 1 117 ? 10.854 5.805 -2.664 1.00 92.94 117 SER A C 1
ATOM 913 O O . SER A 1 117 ? 11.556 6.091 -3.634 1.00 92.94 117 SER A O 1
ATOM 915 N N . ASP A 1 118 ? 11.261 4.946 -1.728 1.00 95.88 118 ASP A N 1
ATOM 916 C CA . ASP A 1 118 ? 12.571 4.294 -1.768 1.00 95.88 118 ASP A CA 1
ATOM 917 C C . ASP A 1 118 ? 12.716 3.370 -2.989 1.00 95.88 118 ASP A C 1
ATOM 919 O O . ASP A 1 118 ? 13.778 3.323 -3.613 1.00 95.88 118 ASP A O 1
ATOM 923 N N . ALA A 1 119 ? 11.659 2.637 -3.353 1.00 94.31 119 ALA A N 1
ATOM 924 C CA . ALA A 1 119 ? 11.632 1.806 -4.555 1.00 94.31 119 ALA A CA 1
ATOM 925 C C . ALA A 1 119 ? 11.759 2.647 -5.834 1.00 94.31 119 ALA A C 1
ATOM 927 O O . ALA A 1 119 ? 12.544 2.299 -6.713 1.00 94.31 119 ALA A O 1
ATOM 928 N N . LEU A 1 120 ? 11.064 3.784 -5.915 1.00 92.50 120 LEU A N 1
ATOM 929 C CA . LEU A 1 120 ? 11.139 4.691 -7.061 1.00 92.50 120 LEU A CA 1
ATOM 930 C C . LEU A 1 120 ? 12.529 5.335 -7.204 1.00 92.50 120 LEU A C 1
ATOM 932 O O . LEU A 1 120 ? 13.048 5.473 -8.316 1.00 92.50 120 LEU A O 1
ATOM 936 N N . ILE A 1 121 ? 13.164 5.696 -6.083 1.00 93.00 121 ILE A N 1
ATOM 937 C CA . ILE A 1 121 ? 14.544 6.204 -6.064 1.00 93.00 121 ILE A CA 1
ATOM 938 C C . ILE A 1 121 ? 15.516 5.135 -6.570 1.00 93.00 121 ILE A C 1
ATOM 940 O O . ILE A 1 121 ? 16.406 5.453 -7.362 1.00 93.00 121 ILE A O 1
ATOM 944 N N . ARG A 1 122 ? 15.350 3.877 -6.135 1.00 93.19 122 ARG A N 1
ATOM 945 C CA . ARG A 1 122 ? 16.143 2.741 -6.631 1.00 93.19 122 ARG A CA 1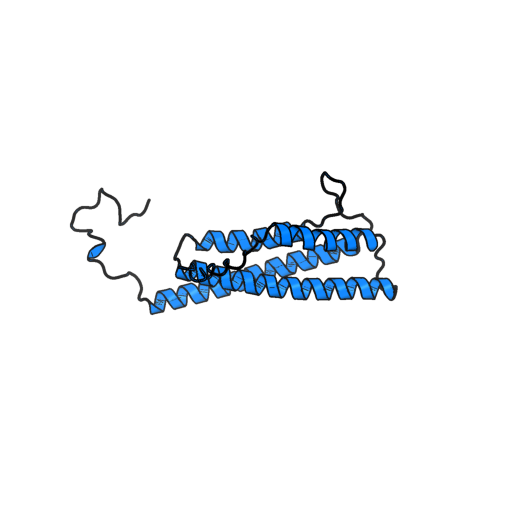
ATOM 946 C C . ARG A 1 122 ? 15.949 2.546 -8.131 1.00 93.19 122 ARG A C 1
ATOM 948 O O . ARG A 1 122 ? 16.922 2.617 -8.864 1.00 93.19 122 ARG A O 1
ATOM 955 N N . PHE A 1 123 ? 14.705 2.467 -8.597 1.00 91.69 123 PHE A N 1
ATOM 956 C CA . PHE A 1 123 ? 14.389 2.346 -10.022 1.00 91.69 123 PHE A CA 1
ATOM 957 C C . PHE A 1 123 ? 15.042 3.446 -10.877 1.00 91.69 123 PHE A C 1
ATOM 959 O O . PHE A 1 123 ? 15.638 3.171 -11.917 1.00 91.69 123 PHE A O 1
ATOM 966 N N . SER A 1 124 ? 14.991 4.696 -10.407 1.00 91.44 124 SER A N 1
ATOM 967 C CA . SER A 1 124 ? 15.629 5.831 -11.086 1.00 91.44 124 SER A CA 1
ATOM 968 C C . SER A 1 124 ? 17.152 5.700 -11.128 1.00 91.44 124 SER A C 1
ATOM 970 O O . SER A 1 124 ? 17.777 5.987 -12.149 1.00 91.44 124 SER A O 1
ATOM 972 N N . ARG A 1 125 ? 17.763 5.261 -10.023 1.00 92.81 125 ARG A N 1
ATOM 973 C CA . ARG A 1 125 ? 19.208 5.039 -9.927 1.00 92.81 125 ARG A CA 1
ATOM 974 C C . ARG A 1 125 ? 19.664 3.930 -10.869 1.00 92.81 125 ARG A C 1
ATOM 976 O O . ARG A 1 125 ? 20.607 4.164 -11.618 1.00 92.81 125 ARG A O 1
ATOM 983 N N . ASP A 1 126 ? 18.980 2.792 -10.852 1.00 90.56 126 ASP A N 1
ATOM 984 C CA . ASP A 1 126 ? 19.331 1.604 -11.635 1.00 90.56 126 ASP A CA 1
ATOM 985 C C . ASP A 1 126 ? 19.193 1.874 -13.144 1.00 90.56 126 ASP A C 1
ATOM 987 O O . ASP A 1 126 ? 19.970 1.375 -13.958 1.00 90.56 126 ASP A O 1
ATOM 991 N N . HIS A 1 127 ? 18.238 2.727 -13.538 1.00 88.69 127 HIS A N 1
ATOM 992 C CA . HIS A 1 127 ? 18.127 3.203 -14.916 1.00 88.69 127 HIS A CA 1
ATOM 993 C C . HIS A 1 127 ? 19.307 4.102 -15.321 1.00 88.69 127 HIS A C 1
ATOM 995 O O . HIS A 1 127 ? 19.866 3.934 -16.403 1.00 88.69 127 HIS A O 1
ATOM 1001 N N . ILE A 1 128 ? 19.711 5.043 -14.458 1.00 88.06 128 ILE A N 1
ATOM 1002 C CA . ILE A 1 128 ? 20.824 5.970 -14.731 1.00 88.06 128 ILE A CA 1
ATOM 1003 C C . ILE A 1 128 ? 22.174 5.236 -14.762 1.00 88.06 128 ILE A C 1
ATOM 1005 O O . ILE A 1 128 ? 23.031 5.579 -15.575 1.00 88.06 128 ILE A O 1
ATOM 1009 N N . SER A 1 129 ? 22.374 4.236 -13.897 1.00 89.62 129 SER A N 1
ATOM 1010 C CA . SER A 1 129 ? 23.589 3.409 -13.874 1.00 89.62 129 SER A CA 1
ATOM 1011 C C . SER A 1 129 ? 23.664 2.415 -15.038 1.00 89.62 129 SER A C 1
ATOM 1013 O O . SER A 1 129 ? 24.736 1.871 -15.300 1.00 89.62 129 SER A O 1
ATOM 1015 N N . GLY A 1 130 ? 22.556 2.196 -15.757 1.00 83.00 130 GLY A N 1
ATOM 1016 C CA . GLY A 1 130 ? 22.450 1.202 -16.826 1.00 83.00 130 GLY A CA 1
ATOM 1017 C C . GLY A 1 130 ? 22.312 -0.237 -16.320 1.00 83.00 130 GLY A C 1
ATOM 1018 O O . GLY A 1 130 ? 22.439 -1.172 -17.108 1.00 83.00 130 GLY A O 1
ATOM 1019 N N . GLU A 1 131 ? 22.060 -0.426 -15.023 1.00 78.00 131 GLU A N 1
ATOM 1020 C CA . GLU A 1 131 ? 21.872 -1.737 -14.389 1.00 78.00 131 GLU A CA 1
ATOM 1021 C C . GLU A 1 131 ? 20.469 -2.310 -14.651 1.00 78.00 131 GLU A C 1
ATOM 1023 O O . GLU A 1 131 ? 20.300 -3.530 -14.689 1.00 78.00 131 GLU A O 1
ATOM 1028 N N . ALA A 1 132 ? 19.472 -1.452 -14.896 1.00 76.00 132 ALA A N 1
ATOM 1029 C CA . ALA A 1 132 ? 18.114 -1.858 -15.247 1.00 76.00 132 ALA A CA 1
ATOM 1030 C C . ALA A 1 132 ? 17.819 -1.683 -16.743 1.00 76.00 132 ALA A C 1
ATOM 1032 O O . ALA A 1 132 ? 17.913 -0.589 -17.309 1.00 76.00 132 ALA A O 1
ATOM 1033 N N . THR A 1 133 ? 17.337 -2.753 -17.376 1.00 69.38 133 THR A N 1
ATOM 1034 C CA . THR A 1 133 ? 16.673 -2.678 -18.683 1.00 69.38 133 THR A CA 1
ATOM 1035 C C . THR A 1 133 ? 15.225 -2.241 -18.468 1.00 69.38 133 THR A C 1
ATOM 1037 O O . THR A 1 133 ? 14.308 -3.050 -18.435 1.00 69.38 133 THR A O 1
ATOM 1040 N N . ALA A 1 134 ? 15.026 -0.932 -18.285 1.00 80.75 134 ALA A N 1
ATOM 1041 C CA . ALA A 1 134 ? 13.713 -0.294 -18.175 1.00 80.75 134 ALA A CA 1
ATOM 1042 C C . ALA A 1 134 ? 13.329 0.365 -19.521 1.00 80.75 134 ALA A C 1
ATOM 1044 O O . ALA A 1 134 ? 13.492 1.580 -19.685 1.00 80.75 134 ALA A O 1
ATOM 1045 N N . PRO A 1 135 ? 12.839 -0.401 -20.518 1.00 82.00 135 PRO A N 1
ATOM 1046 C CA . PRO A 1 135 ? 12.594 0.097 -21.879 1.00 82.00 135 PRO A CA 1
ATOM 1047 C C . PRO A 1 135 ? 11.537 1.210 -21.934 1.00 82.00 135 PRO A C 1
ATOM 1049 O O . PRO A 1 135 ? 11.507 2.011 -22.872 1.00 82.00 135 PRO A O 1
ATOM 1052 N N . HIS A 1 136 ? 10.681 1.292 -20.914 1.00 89.31 136 HIS A N 1
ATOM 1053 C CA . HIS A 1 136 ? 9.632 2.299 -20.780 1.00 89.31 136 HIS A CA 1
ATOM 1054 C C . HIS A 1 136 ? 9.764 3.125 -19.498 1.00 89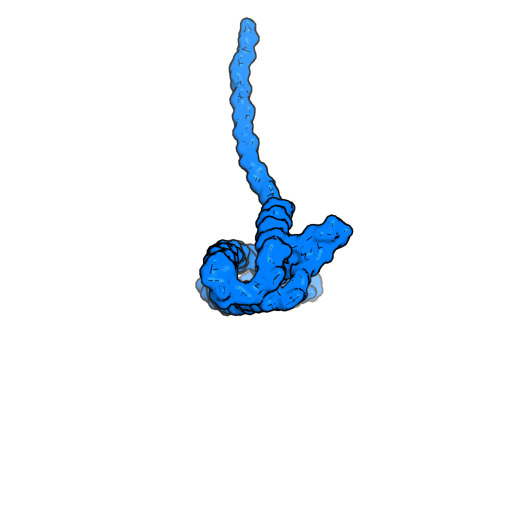.31 136 HIS A C 1
ATOM 1056 O O . HIS A 1 136 ? 8.760 3.516 -18.904 1.00 89.31 136 HIS A O 1
ATOM 1062 N N . TYR A 1 137 ? 11.004 3.446 -19.117 1.00 89.19 137 TYR A N 1
ATOM 1063 C CA . TYR A 1 137 ? 11.325 4.246 -17.933 1.00 89.19 137 TYR A CA 1
ATOM 1064 C C . TYR A 1 137 ? 10.469 5.519 -17.796 1.00 89.19 137 TYR A C 1
ATOM 1066 O O . TYR A 1 137 ? 9.784 5.701 -16.793 1.00 89.19 137 TYR A O 1
ATOM 1074 N N . VAL A 1 138 ? 10.442 6.381 -18.823 1.00 90.38 138 VAL A N 1
ATOM 1075 C CA . VAL A 1 138 ? 9.687 7.648 -18.776 1.00 90.38 138 VAL A CA 1
ATOM 1076 C C . VAL A 1 138 ? 8.169 7.423 -18.638 1.00 90.38 138 VAL A C 1
ATOM 1078 O O . VAL A 1 138 ? 7.575 8.036 -17.753 1.00 90.38 138 VAL A O 1
ATOM 1081 N N . PRO A 1 139 ? 7.512 6.556 -19.438 1.00 91.81 139 PRO A N 1
ATOM 1082 C CA . PRO A 1 139 ? 6.106 6.208 -19.223 1.00 91.81 139 PRO A CA 1
ATOM 1083 C C . PRO A 1 139 ? 5.771 5.722 -17.806 1.00 91.81 139 PRO A C 1
ATOM 1085 O O . PRO A 1 139 ? 4.787 6.188 -17.233 1.00 91.81 139 PRO A O 1
ATOM 1088 N N . TYR A 1 140 ? 6.577 4.827 -17.223 1.00 91.25 140 TYR A N 1
ATOM 1089 C CA . TYR A 1 140 ? 6.344 4.321 -15.863 1.00 91.25 140 TYR A CA 1
ATOM 1090 C C . TYR A 1 140 ? 6.586 5.387 -14.787 1.00 91.25 140 TYR A C 1
ATOM 1092 O O . TYR A 1 140 ? 5.826 5.464 -13.819 1.00 91.25 140 TYR A O 1
ATOM 1100 N N . LEU A 1 141 ? 7.564 6.276 -14.987 1.00 90.06 141 LEU A N 1
ATOM 1101 C CA . LEU A 1 141 ? 7.774 7.437 -14.119 1.00 90.06 141 LEU A CA 1
ATOM 1102 C C . LEU A 1 141 ? 6.576 8.403 -14.168 1.00 90.06 141 LEU A C 1
ATOM 1104 O O . LEU A 1 141 ? 6.126 8.905 -13.142 1.00 90.06 141 LEU A O 1
ATOM 1108 N N . LEU A 1 142 ? 6.010 8.642 -15.353 1.00 88.38 142 LEU A N 1
ATOM 1109 C CA . LEU A 1 142 ? 4.805 9.463 -15.495 1.00 88.38 142 LEU A CA 1
ATOM 1110 C C . LEU A 1 142 ? 3.588 8.806 -14.830 1.00 88.38 142 LEU A C 1
ATOM 1112 O O . LEU A 1 142 ? 2.835 9.495 -14.144 1.00 88.38 142 LEU A O 1
ATOM 1116 N N . ALA A 1 143 ? 3.420 7.487 -14.969 1.00 88.25 143 ALA A N 1
ATOM 1117 C CA . ALA A 1 143 ? 2.348 6.743 -14.305 1.00 88.25 143 ALA A CA 1
ATOM 1118 C C . ALA A 1 143 ? 2.401 6.888 -12.772 1.00 88.25 143 ALA A C 1
ATOM 1120 O O . ALA A 1 143 ? 1.378 7.124 -12.125 1.00 88.25 143 ALA A O 1
ATOM 1121 N N . THR A 1 144 ? 3.604 6.819 -12.196 1.00 84.69 144 THR A N 1
ATOM 1122 C CA . THR A 1 144 ? 3.834 6.975 -10.750 1.00 84.69 144 THR A CA 1
ATOM 1123 C C . THR A 1 144 ? 3.718 8.422 -10.261 1.00 84.69 144 THR A C 1
ATOM 1125 O O . THR A 1 144 ? 3.346 8.652 -9.110 1.00 84.69 144 THR A O 1
ATOM 1128 N N . LEU A 1 145 ? 3.957 9.423 -11.112 1.00 78.94 145 LEU A N 1
ATOM 1129 C CA . LEU A 1 145 ? 3.714 10.833 -10.774 1.00 78.94 145 LEU A CA 1
ATOM 1130 C C . LEU A 1 145 ? 2.231 11.216 -10.873 1.00 78.94 145 LEU A C 1
ATOM 1132 O O . LEU A 1 145 ? 1.723 11.949 -10.021 1.00 78.94 145 LEU A O 1
ATOM 1136 N N . ASN A 1 146 ? 1.508 10.683 -11.859 1.00 79.06 146 ASN A N 1
ATOM 1137 C CA . ASN A 1 146 ? 0.061 10.886 -11.985 1.00 79.06 146 ASN A CA 1
ATOM 1138 C C . ASN A 1 146 ? -0.693 10.343 -10.758 1.00 79.06 146 ASN A C 1
ATOM 1140 O O . ASN A 1 146 ? -1.657 10.953 -10.292 1.00 79.06 146 ASN A O 1
ATOM 1144 N N . HIS A 1 147 ? -0.181 9.268 -10.158 1.00 67.88 147 HIS A N 1
ATOM 1145 C CA . HIS A 1 147 ? -0.644 8.731 -8.880 1.00 67.88 147 HIS A CA 1
ATOM 1146 C C . HIS A 1 147 ? -0.653 9.759 -7.730 1.00 67.88 147 HIS A C 1
ATOM 1148 O O . HIS A 1 147 ? -1.633 9.824 -6.985 1.00 67.88 147 HIS A O 1
ATOM 1154 N N . GLN A 1 148 ? 0.386 10.593 -7.598 1.00 59.84 148 GLN A N 1
ATOM 1155 C CA . GLN A 1 148 ? 0.477 11.610 -6.535 1.00 59.84 148 GLN A CA 1
ATOM 1156 C C . GLN A 1 148 ? -0.624 12.668 -6.654 1.00 59.84 148 GLN A C 1
ATOM 1158 O O . GLN A 1 148 ? -1.123 13.178 -5.652 1.00 59.84 148 GLN A O 1
ATOM 1163 N N . SER A 1 149 ? -1.032 12.984 -7.883 1.00 58.56 149 SER A N 1
ATOM 1164 C CA . SER A 1 149 ? -2.154 13.889 -8.123 1.00 58.56 149 SER A CA 1
ATOM 1165 C C . SER A 1 149 ? -3.471 13.220 -7.728 1.00 58.56 149 SER A C 1
ATOM 1167 O O . SER A 1 149 ? -4.236 13.801 -6.963 1.00 58.56 149 SER A O 1
ATOM 1169 N N . ALA A 1 150 ? -3.704 11.977 -8.163 1.00 57.88 150 ALA A N 1
ATOM 1170 C CA . ALA A 1 150 ? -4.932 11.237 -7.868 1.00 57.88 150 ALA A CA 1
ATOM 1171 C C . ALA A 1 150 ? -5.176 11.039 -6.358 1.00 57.88 150 ALA A C 1
ATOM 1173 O O . ALA A 1 150 ? -6.279 11.311 -5.887 1.00 57.88 150 ALA A O 1
ATOM 1174 N N . LEU A 1 151 ? -4.148 10.664 -5.584 1.00 58.25 151 LEU A N 1
ATOM 1175 C CA . LEU A 1 151 ? -4.264 10.548 -4.123 1.00 58.25 151 LEU A CA 1
ATOM 1176 C C . LEU A 1 151 ? -4.603 11.889 -3.456 1.00 58.25 151 LEU A C 1
ATOM 1178 O O . LEU A 1 151 ? -5.448 11.941 -2.565 1.00 58.25 151 LEU A O 1
ATOM 1182 N N . ARG A 1 152 ? -3.987 12.990 -3.910 1.00 57.62 152 ARG A N 1
ATOM 1183 C CA . ARG A 1 152 ? -4.248 14.337 -3.372 1.00 57.62 152 ARG A CA 1
ATOM 1184 C C . ARG A 1 152 ? -5.663 14.837 -3.649 1.00 57.62 152 ARG A C 1
ATOM 1186 O O . ARG A 1 152 ? -6.174 15.627 -2.861 1.00 57.62 152 ARG A O 1
ATOM 1193 N N . TYR A 1 153 ? -6.288 14.412 -4.747 1.00 51.44 153 TYR A N 1
ATOM 1194 C CA . TYR A 1 153 ? -7.683 14.755 -5.044 1.00 51.44 153 TYR A CA 1
ATOM 1195 C C . TYR A 1 153 ? -8.687 13.930 -4.230 1.00 51.44 153 TYR A C 1
ATOM 1197 O O . TYR A 1 153 ? -9.808 14.386 -4.022 1.00 51.44 153 TYR A O 1
ATOM 1205 N N . GLN A 1 154 ? -8.297 12.739 -3.772 1.00 50.88 154 GLN A N 1
ATOM 1206 C CA . GLN A 1 154 ? -9.170 11.824 -3.030 1.00 50.88 154 GLN A CA 1
ATOM 1207 C C . GLN A 1 154 ? -9.097 12.019 -1.508 1.00 50.88 154 GLN A C 1
ATOM 1209 O O . GLN A 1 154 ? -10.013 11.615 -0.798 1.00 50.88 154 GLN A O 1
ATOM 1214 N N . THR A 1 155 ? -8.067 12.695 -0.990 1.00 47.69 155 THR A N 1
ATOM 1215 C CA . THR A 1 155 ? -8.067 13.208 0.387 1.00 47.69 155 THR A CA 1
ATOM 1216 C C . THR A 1 155 ? -8.930 14.472 0.472 1.00 47.69 155 THR A C 1
ATOM 1218 O O . THR A 1 155 ? -8.598 15.452 -0.204 1.00 47.69 155 THR A O 1
ATOM 1221 N N . PRO A 1 156 ? -10.004 14.513 1.290 1.00 43.91 156 PRO A N 1
ATOM 1222 C CA . PRO A 1 156 ? -10.765 15.736 1.492 1.00 43.91 156 PRO A CA 1
ATOM 1223 C C . PRO A 1 156 ? -9.818 16.833 1.971 1.00 43.91 156 PRO A C 1
ATOM 1225 O O . PRO A 1 156 ? -9.025 16.634 2.893 1.00 43.91 156 PRO A O 1
ATOM 1228 N N . ARG A 1 157 ? -9.887 17.996 1.326 1.00 39.16 157 ARG A N 1
ATOM 1229 C CA . ARG A 1 157 ? -9.148 19.184 1.739 1.00 39.16 157 ARG A CA 1
ATOM 1230 C C . ARG A 1 157 ? -9.630 19.530 3.148 1.00 39.16 157 ARG A C 1
ATOM 1232 O O . ARG A 1 157 ? -10.742 20.020 3.303 1.00 39.16 157 ARG A O 1
ATOM 1239 N N . THR A 1 158 ? -8.830 19.250 4.175 1.00 46.84 158 THR A N 1
ATOM 1240 C CA . THR A 1 158 ? -9.064 19.824 5.501 1.00 46.84 158 THR A CA 1
ATOM 1241 C C . THR A 1 158 ? -8.830 21.320 5.356 1.00 46.84 158 THR A C 1
ATOM 1243 O O . THR A 1 158 ? -7.687 21.784 5.348 1.00 46.84 158 THR A O 1
ATOM 1246 N N . GLU A 1 159 ? -9.903 22.066 5.108 1.00 44.81 159 GLU A N 1
ATOM 1247 C CA . GLU A 1 159 ? -9.864 23.519 5.152 1.00 44.81 159 GLU A CA 1
ATOM 1248 C C . GLU A 1 159 ? -9.402 23.930 6.557 1.00 44.81 159 GLU A C 1
ATOM 1250 O O . GLU A 1 159 ? -9.925 23.409 7.547 1.00 44.81 159 GLU A O 1
ATOM 1255 N N . PRO A 1 160 ? -8.395 24.810 6.688 1.00 42.19 160 PRO A N 1
ATOM 1256 C CA . PRO A 1 160 ? -8.092 25.384 7.986 1.00 42.19 160 PRO A CA 1
ATOM 1257 C C . PRO A 1 160 ? -9.336 26.142 8.457 1.00 42.19 160 PRO A C 1
ATOM 1259 O O . PRO A 1 160 ? -9.885 26.948 7.705 1.00 42.19 160 PRO A O 1
ATOM 1262 N N . LEU A 1 161 ? -9.783 25.852 9.683 1.00 42.91 161 LEU A N 1
ATOM 1263 C CA . LEU A 1 161 ? -10.839 26.592 10.372 1.00 42.91 161 LEU A CA 1
ATOM 1264 C C . LEU A 1 161 ? -10.599 28.092 10.179 1.00 42.91 161 LEU A C 1
ATOM 1266 O O . LEU A 1 161 ? -9.602 28.627 10.665 1.00 42.91 161 LEU A O 1
ATOM 1270 N N . SER A 1 162 ? -11.501 28.744 9.446 1.00 45.78 162 SER A N 1
ATOM 1271 C CA . SER A 1 162 ? -11.526 30.193 9.287 1.00 45.78 162 SER A CA 1
ATOM 1272 C C . SER A 1 162 ? -11.433 30.843 10.665 1.00 45.78 162 SER A C 1
ATOM 1274 O O . SER A 1 162 ? -12.289 30.609 11.522 1.00 45.78 162 SER A O 1
ATOM 1276 N N . GLU A 1 163 ? -10.383 31.635 10.893 1.00 48.44 163 GLU A N 1
ATOM 1277 C CA . GLU A 1 163 ? -10.245 32.419 12.117 1.00 48.44 163 GLU A CA 1
ATOM 1278 C C . GLU A 1 163 ? -11.497 33.290 12.319 1.00 48.44 163 GLU A C 1
ATOM 1280 O O . GLU A 1 163 ? -12.013 33.866 11.352 1.00 48.44 163 GLU A O 1
ATOM 1285 N N . PRO A 1 164 ? -12.012 33.417 13.555 1.00 45.16 164 PRO A N 1
ATOM 1286 C CA . PRO A 1 164 ? -13.154 34.274 13.814 1.00 45.16 164 PRO A CA 1
ATOM 1287 C C . PRO A 1 164 ? -12.787 35.724 13.487 1.00 45.16 164 PRO A C 1
ATOM 1289 O O . PRO A 1 164 ? -11.832 36.287 14.028 1.00 45.16 164 PRO A O 1
ATOM 1292 N N . VAL A 1 165 ? -13.579 36.328 12.600 1.00 51.25 165 VAL A N 1
ATOM 1293 C CA . VAL A 1 165 ? -13.496 37.742 12.228 1.00 51.25 165 VAL A CA 1
ATOM 1294 C C . VAL A 1 165 ? -13.537 38.582 13.505 1.00 51.25 165 VAL A C 1
ATOM 1296 O O . VAL A 1 165 ? -14.565 38.662 14.180 1.00 51.25 165 VAL A O 1
ATOM 1299 N N . ARG A 1 166 ? -12.412 39.220 13.854 1.00 45.97 166 ARG A N 1
ATOM 1300 C CA . ARG A 1 166 ? -12.393 40.247 14.899 1.00 45.97 166 ARG A CA 1
ATOM 1301 C C . ARG A 1 166 ? -13.209 41.434 14.400 1.00 45.97 166 ARG A C 1
ATOM 1303 O O . ARG A 1 166 ? -12.733 42.216 13.581 1.00 45.97 166 ARG A O 1
ATOM 1310 N N . TYR A 1 167 ? -14.426 41.578 14.911 1.00 48.16 167 TYR A N 1
ATOM 1311 C CA . TYR A 1 167 ? -15.166 42.828 14.810 1.00 48.16 167 TYR A CA 1
ATOM 1312 C C . TYR A 1 167 ? -14.371 43.917 15.544 1.00 48.16 167 TYR A C 1
ATOM 1314 O O . TYR A 1 167 ? -14.243 43.895 16.767 1.00 48.16 167 TYR A O 1
ATOM 1322 N N . GLY A 1 168 ? -13.781 44.840 14.782 1.00 59.12 168 GLY A N 1
ATOM 1323 C CA . GLY A 1 168 ? -13.252 46.091 15.319 1.00 59.12 168 GLY A CA 1
ATOM 1324 C C . GLY A 1 168 ? -14.400 46.994 15.790 1.00 59.12 168 GLY A C 1
ATOM 1325 O O . GLY A 1 168 ? -15.505 46.896 15.250 1.00 59.12 168 GLY A O 1
ATOM 1326 N N . PRO A 1 169 ? -14.180 47.852 16.800 1.00 58.06 169 PRO A N 1
ATOM 1327 C CA . PRO A 1 169 ? -15.245 48.663 17.374 1.00 58.06 169 PRO A CA 1
ATOM 1328 C C . PRO A 1 169 ? -15.730 49.718 16.372 1.00 58.06 169 PRO A C 1
ATOM 1330 O O . PRO A 1 169 ? -14.928 50.424 15.758 1.00 58.06 169 PRO A O 1
ATOM 1333 N N . SER A 1 170 ? -17.051 49.818 16.213 1.00 55.66 170 SER A N 1
ATOM 1334 C CA . SER A 1 170 ? -17.699 50.878 15.439 1.00 55.66 170 SER A CA 1
ATOM 1335 C C . SER A 1 170 ? -17.415 52.251 16.063 1.00 55.66 170 SER A C 1
ATOM 1337 O O . SER A 1 170 ? -17.509 52.381 17.285 1.00 55.66 170 SER A O 1
ATOM 1339 N N . PRO A 1 171 ? -17.085 53.278 15.262 1.00 58.69 171 PRO A N 1
ATOM 1340 C CA . PRO A 1 171 ? -16.930 54.631 15.774 1.00 58.69 171 PRO A CA 1
ATOM 1341 C C . PRO A 1 171 ? -18.296 55.244 16.115 1.00 58.69 171 PRO A C 1
ATOM 1343 O O . PRO A 1 171 ? -19.276 55.034 15.396 1.00 58.69 171 PRO A O 1
ATOM 1346 N N . HIS A 1 172 ? -18.319 55.972 17.233 1.00 50.88 172 HIS A N 1
ATOM 1347 C CA . HIS A 1 172 ? -19.395 56.867 17.663 1.00 50.88 172 HIS A CA 1
ATOM 1348 C C . HIS A 1 172 ? -19.452 58.140 16.817 1.00 50.88 172 HIS A C 1
ATOM 1350 O O . HIS A 1 172 ? -18.370 58.601 16.384 1.00 50.88 172 HIS A O 1
#

InterPro domains:
  IPR010326 Exocyst complex component EXOC3/Sec6 [PF06046] (2-153)
  IPR010326 Exocyst complex component EXOC3/Sec6 [PTHR21292] (1-156)

Foldseek 3Di:
DDPLPDPPDDPVSPVVPDDDPDDPVVVVVVLVVLLVVLLVVLLVQLVVLLVVLLVVQQDPDFADADPVRFHADCSLVSNVVSLVVQLVVQVVPDPVSSVSSNVSSVVSVVVSVVVNVVSLVVLVVCVVVVVGNRVHNPRSVRNVVVSVVVVVVPPPPPDPPDDPPPDDDDDD

=== Feature glossary ===
Each block in this record encodes a different view of the same protein. In brief:

Predicted aligned error. PAE(i, j) answers: if I align the predicted and true structures on residue i, how far off (in Å) do I expect residue j to be? A block-diagonal PAE matrix with low values on the blocks and 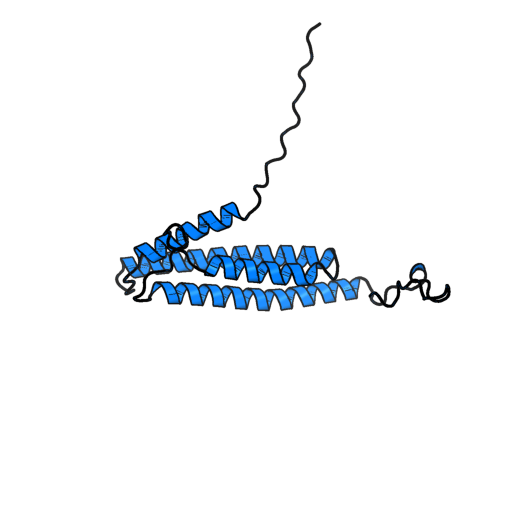high values off-diagonal is the signature of a multi-domain protein with confidently predicted domains but uncertain inter-domain orientation.

Contact-map, Ramachandran, and PAE plots. Plot images: a contact map (which residues are close in 3D, as an N×N binary image), a Ramachandran scatter (backbone torsion angles, revealing secondary-structure composition at a glance), and — for AlphaFold structures — a PAE heatmap (pairwise prediction confidence).

Backbone torsions (φ/ψ). φ (phi) and ψ (psi) are the two rotatable backbone dihedrals per residue: φ is the C(i-1)–N–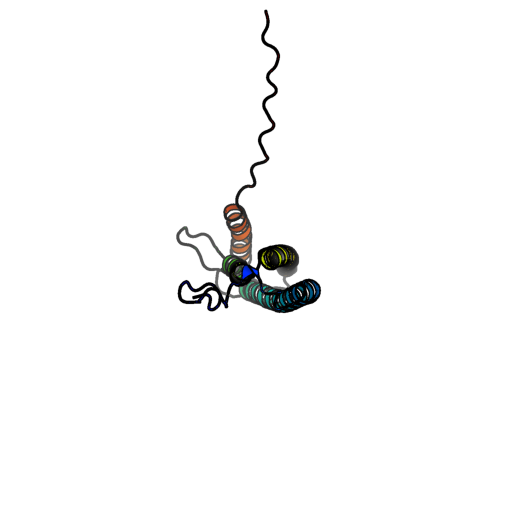Cα–C torsion, ψ is the N–Cα–C–N(i+1) torsion, both in degrees on (−180°, 180°]. α-helical residues cluster near (−60°, −45°); β-strand residues near (−120°, +130°). A Ramachandran plot is simply a scatter of (φ, ψ) for every residue.

Foldseek 3Di. A 3Di character summarizes, for each residue, the relative orientation of the Cα frame of its nearest spatial neighbor. Because it encodes fold topology rather than chemistry, 3Di alignments detect remote structural similarity that sequence alignment misses.

Radius of gyration, Cα contacts, bounding box. Three whole-structure scalars: the radius of gyration (RMS distance of Cα from centroid, in Å), the count of Cα–Cα contacts (pairs closer than 8 Å and separated by more than four residues in sequence — i.e. tertiary, not local, contacts), and the bounding-box dimensions. Together they distinguish compact globular folds from extended fibres or disordered chains.

Sequence. Sequence gives the chain of amino acids in standard one-letter code (A=alanine, C=cysteine, …, Y=tyrosine), read N→C. It is the only feature that is directly encoded by the gene; all structural features are derived from the folded form of this sequence.

mmCIF coordinates. Atomic coordinates in PDBx/mmCIF format — the same representation the Protein Data Bank distributes. Each line of the _atom_site loop places one backbone atom in Cartesian space (units: ångströms, origin: arbitrary).

Secondary structure (3-state, P-SEA). Three-state secondary structure (P-SEA) collapses the eight DSSP classes into helix (a), strand (b), and coil (c). P-SEA assigns these from Cα geometry alone — distances and angles — without requiring backbone oxygens, so it works on any Cα trace.

InterPro / GO / CATH / organism. Functional annotations link the protein to curated databases. InterPro entries identify conserved domains and families by matching the sequence against member-database signatures (Pfam, PROSITE, CDD, …). Gene Ontology (GO) terms describe molecular function, biological process, and cellular component in a controlled vocabulary. CATH places the structure in a hierarchical fold classification (Class/Architecture/Topology/Homologous-superfamily). The organism is the source species.

B-factor. B-factor (Debye–Waller factor) reflects atomic displacement in the crystal lattice. It is an experimental observable (units Å²), not a prediction; low values mean the atom is pinned down, high values mean it moves or is heterogeneous across the crystal.

Rendered structure images. Structure images are PyMOL renders from six orthogonal camera directions. Cartoon representation draws helices as coils and strands as arrows; sticks shows the backbone as bonds; surface shows the solvent-excluded envelope. Rainbow coloring maps sequence position to hue (blue→red, N→C); chain coloring assigns a distinct color per polypeptide.

Solvent-accessible surface area. Solvent-accessible surface area (SASA) is the area in Å² traced out by the centre of a 1.4 Å probe sphere (a water molecule) rolled over the protein's van der Waals surface (Shrake–Rupley / Lee–Richards construction). Buried residues have near-zero SASA; fully exposed residues can exceed 200 Å². The total SASA scales roughly with the number of surface residues.

Secondary structure (8-state, DSSP). The SS8 string is DSSP's per-residue secondary-structure call. α-helix (H) means an i→i+4 H-bond ladder; β-strand (E) means the residue participates in a β-sheet; 3₁₀ (G) and π (I) are tighter and wider helices; T/S are turns/bends; '-' is loop.

pLDDT. For AlphaFold models, the B-factor field carries pLDDT — the model's own estimate of local accuracy on a 0–100 scale. Regions with pLDDT<50 should be treated as essentially unmodeled; they often correspond to intrinsically disordered segments.

Nearest PDB structures. Nearest PDB neighbors are the top structural matches found by Foldseek when searching this structure against the entire Protein Data Bank. Each hit reports a TM-score (0 to 1; >0.5 almost always implies the same fold) and an E-value. These are *structural* homologs — they may share no detectable sequence similarity.